Protein AF-A0A7C3SVY2-F1 (afdb_monomer_lite)

Foldseek 3Di:
DDDDDDDDDDDPPDPPPDDDDDDPDQQAQQDFDFDDPVVVVPDDDDGGPGDDLVNLLSLLVNAPLDPDQQLLVLAPQSQPPPVLSVCSVVVNNVVSVVSRCVRDVCCVVCVPPPPSCSGSQVRAPSVVPHGGRD

Structure (mmCIF, N/CA/C/O backbone):
data_AF-A0A7C3SVY2-F1
#
_entry.id   AF-A0A7C3SVY2-F1
#
loop_
_atom_site.group_PDB
_atom_site.id
_atom_site.type_symbol
_atom_site.label_atom_id
_atom_site.label_alt_id
_atom_site.label_comp_id
_atom_site.label_asym_id
_atom_site.label_entity_id
_atom_site.label_seq_id
_atom_site.pdbx_PDB_ins_code
_atom_site.Cartn_x
_atom_site.Cartn_y
_atom_site.Cartn_z
_atom_site.occupancy
_atom_site.B_iso_or_equiv
_atom_site.auth_seq_id
_atom_site.auth_comp_id
_atom_site.auth_asym_id
_atom_site.auth_atom_id
_atom_site.pdbx_PDB_model_num
ATOM 1 N N . MET A 1 1 ? -72.801 -22.345 42.830 1.00 41.78 1 MET A N 1
ATOM 2 C CA . MET A 1 1 ? -72.021 -23.020 41.770 1.00 41.78 1 MET A CA 1
ATOM 3 C C . MET A 1 1 ? -71.976 -22.019 40.626 1.00 41.78 1 MET A C 1
ATOM 5 O O . MET A 1 1 ? -73.045 -21.732 40.123 1.00 41.78 1 MET A O 1
ATOM 9 N N . THR A 1 2 ? -70.924 -21.300 40.256 1.00 40.53 2 THR A N 1
ATOM 10 C CA . THR A 1 2 ? -69.454 -21.335 40.397 1.00 40.53 2 THR A CA 1
ATOM 11 C C . THR A 1 2 ? -69.007 -19.888 40.082 1.00 40.53 2 THR A C 1
ATOM 13 O O . THR A 1 2 ? -69.578 -19.280 39.186 1.00 40.53 2 THR A O 1
ATOM 16 N N . GLN A 1 3 ? -68.292 -19.183 40.963 1.00 39.25 3 GLN A N 1
ATOM 17 C CA . GLN A 1 3 ? -66.840 -18.925 40.888 1.00 39.25 3 GLN A CA 1
ATOM 18 C C . GLN A 1 3 ? -66.274 -18.617 39.487 1.00 39.25 3 GLN A C 1
ATOM 20 O O . GLN A 1 3 ? -66.506 -19.395 38.566 1.00 39.25 3 GLN A O 1
ATOM 25 N N . SER A 1 4 ? -65.423 -17.574 39.449 1.00 40.00 4 SER A N 1
ATOM 26 C CA . SER A 1 4 ? -64.244 -17.444 38.569 1.00 40.00 4 SER A CA 1
ATOM 27 C C . SER A 1 4 ? -64.501 -16.998 37.118 1.00 40.00 4 SER A C 1
ATOM 29 O O . SER A 1 4 ? -65.481 -17.400 36.517 1.00 40.00 4 SER A O 1
ATOM 31 N N . GLU A 1 5 ? -63.699 -16.166 36.449 1.00 41.28 5 GLU A N 1
ATOM 32 C CA . GLU A 1 5 ? -62.351 -15.643 36.692 1.00 41.28 5 GLU A CA 1
ATOM 33 C C . GLU A 1 5 ? -62.078 -14.494 35.696 1.00 41.28 5 GLU A C 1
ATOM 35 O O . GLU A 1 5 ? -62.677 -14.425 34.623 1.00 41.28 5 GLU A O 1
ATOM 40 N N . ASN A 1 6 ? -61.149 -13.608 36.065 1.00 49.53 6 ASN A N 1
ATOM 41 C CA . ASN A 1 6 ? -60.482 -12.658 35.174 1.00 49.53 6 ASN A CA 1
ATOM 42 C C . ASN A 1 6 ? -59.861 -13.363 33.959 1.00 49.53 6 ASN A C 1
ATOM 44 O O . ASN A 1 6 ? -59.249 -14.417 34.114 1.00 49.53 6 ASN A O 1
ATOM 48 N N . SER A 1 7 ? -59.824 -12.688 32.812 1.00 38.31 7 SER A N 1
ATOM 49 C CA . SER A 1 7 ? -58.688 -12.833 31.899 1.00 38.31 7 SER A CA 1
ATOM 50 C C . SER A 1 7 ? -58.510 -11.571 31.059 1.00 38.31 7 SER A C 1
ATOM 52 O O . SER A 1 7 ? -59.111 -11.400 29.998 1.00 38.31 7 SER A O 1
ATOM 54 N N . GLU A 1 8 ? -57.636 -10.694 31.551 1.00 45.47 8 GLU A N 1
ATOM 55 C CA . GLU A 1 8 ? -56.690 -9.986 30.692 1.00 45.47 8 GLU A CA 1
ATOM 56 C C . GLU A 1 8 ? -56.060 -10.982 29.698 1.00 45.47 8 GLU A C 1
ATOM 58 O O . GLU A 1 8 ? -55.968 -12.170 30.013 1.00 45.47 8 GLU A O 1
ATOM 63 N N . ILE A 1 9 ? -55.561 -10.482 28.558 1.00 41.28 9 ILE A N 1
ATOM 64 C CA . ILE A 1 9 ? -54.245 -10.818 27.974 1.00 41.28 9 ILE A CA 1
ATOM 65 C C . ILE A 1 9 ? -54.252 -10.808 26.425 1.00 41.28 9 ILE A C 1
ATOM 67 O O . ILE A 1 9 ? -54.899 -11.606 25.753 1.00 41.28 9 ILE A O 1
ATOM 71 N N . ASN A 1 10 ? -53.386 -9.921 25.923 1.00 43.94 10 ASN A N 1
ATOM 72 C CA . ASN A 1 10 ? -52.546 -9.967 24.721 1.00 43.94 10 ASN A CA 1
ATOM 73 C C . ASN A 1 10 ? -53.130 -9.782 23.313 1.00 43.94 10 ASN A C 1
ATOM 75 O O . ASN A 1 10 ? -53.550 -10.708 22.623 1.00 43.94 10 ASN A O 1
ATOM 79 N N . THR A 1 11 ? -52.869 -8.574 22.811 1.00 45.84 11 THR A N 1
ATOM 80 C CA . THR A 1 11 ? -52.365 -8.323 21.456 1.00 45.84 11 THR A CA 1
ATOM 81 C C . THR A 1 11 ? -51.321 -9.372 21.030 1.00 45.84 11 THR A C 1
ATOM 83 O O . THR A 1 11 ? -50.381 -9.640 21.785 1.00 45.84 11 THR A O 1
ATOM 86 N N . PRO A 1 12 ? -51.410 -9.937 19.811 1.00 42.81 12 PRO A N 1
ATOM 87 C CA . PRO A 1 12 ? -50.380 -10.821 19.285 1.00 42.81 12 PRO A CA 1
ATOM 88 C C . PRO A 1 12 ? -49.120 -10.006 18.979 1.00 42.81 12 PRO A C 1
ATOM 90 O O . PRO A 1 12 ? -48.978 -9.386 17.924 1.00 42.81 12 PRO A O 1
ATOM 93 N N . ASN A 1 13 ? -48.198 -9.998 19.938 1.00 48.91 13 ASN A N 1
ATOM 94 C CA . ASN A 1 13 ? -46.855 -9.477 19.766 1.00 48.91 13 ASN A CA 1
ATOM 95 C C . ASN A 1 13 ? -46.121 -10.432 18.816 1.00 48.91 13 ASN A C 1
ATOM 97 O O . ASN A 1 13 ? -45.686 -11.512 19.213 1.00 48.91 13 ASN A O 1
ATOM 101 N N . THR A 1 14 ? -46.071 -10.071 17.535 1.00 40.12 14 THR A N 1
ATOM 102 C CA . THR A 1 14 ? -45.315 -10.817 16.528 1.00 40.12 14 THR A CA 1
ATOM 103 C C . THR A 1 14 ? -43.835 -10.567 16.799 1.00 40.12 14 THR A C 1
ATOM 105 O O . THR A 1 14 ? -43.400 -9.423 16.660 1.00 40.12 14 THR A O 1
ATOM 108 N N . PRO A 1 15 ? -43.036 -11.576 17.191 1.00 39.91 15 PRO A N 1
ATOM 109 C CA . PRO A 1 15 ? -41.610 -11.378 17.354 1.00 39.91 15 PRO A CA 1
ATOM 110 C C . PRO A 1 15 ? -41.022 -11.167 15.961 1.00 39.91 15 PRO A C 1
ATOM 112 O O . PRO A 1 15 ? -40.966 -12.090 15.146 1.00 39.91 15 PRO A O 1
ATOM 115 N N . SER A 1 16 ? -40.612 -9.932 15.683 1.00 45.16 16 SER A N 1
ATOM 116 C CA . SER A 1 16 ? -39.755 -9.580 14.560 1.00 45.16 16 SER A CA 1
ATOM 117 C C . SER A 1 16 ? -38.491 -10.430 14.648 1.00 45.16 16 SER A C 1
ATOM 119 O O . SER A 1 16 ? -37.619 -10.194 15.482 1.00 45.16 16 SER A O 1
ATOM 121 N N . GLN A 1 17 ? -38.434 -11.475 13.826 1.00 46.62 17 GLN A N 1
ATOM 122 C CA . GLN A 1 17 ? -37.284 -12.356 13.725 1.00 46.62 17 GLN A CA 1
ATOM 123 C C . GLN A 1 17 ? -36.131 -11.560 13.111 1.00 46.62 17 GLN A C 1
ATOM 125 O O . GLN A 1 17 ? -36.074 -11.350 11.900 1.00 46.62 17 GLN A O 1
ATOM 130 N N . GLU A 1 18 ? -35.222 -11.087 13.960 1.00 44.69 18 GLU A N 1
ATOM 131 C CA . GLU A 1 18 ? -33.953 -10.512 13.535 1.00 44.69 18 GLU A CA 1
ATOM 132 C C . GLU A 1 18 ? -33.176 -11.570 12.740 1.00 44.69 18 GLU A C 1
ATOM 134 O O . GLU A 1 18 ? -32.753 -12.610 13.257 1.00 44.69 18 GLU A O 1
ATOM 139 N N . ALA A 1 19 ? -33.029 -11.321 11.439 1.00 46.22 19 ALA A N 1
ATOM 140 C CA . ALA A 1 19 ? -32.271 -12.173 10.544 1.00 46.22 19 ALA A CA 1
ATOM 141 C C . ALA A 1 19 ? -30.806 -12.207 10.999 1.00 46.22 19 ALA A C 1
ATOM 143 O O . ALA A 1 19 ? -30.081 -11.215 10.909 1.00 46.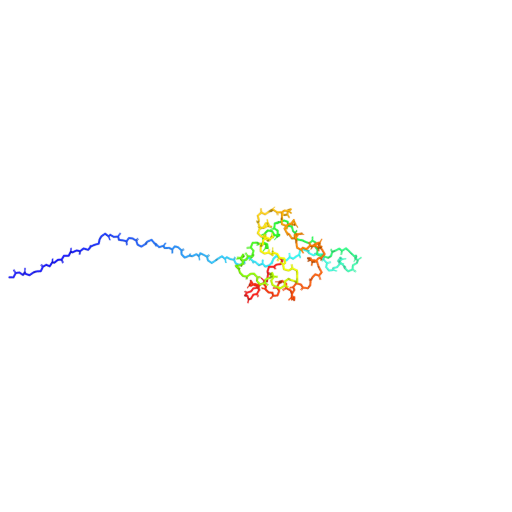22 19 ALA A O 1
ATOM 144 N N . LYS A 1 20 ? -30.363 -13.373 11.484 1.00 39.75 20 LYS A N 1
ATOM 145 C CA . LYS A 1 20 ? -28.965 -13.617 11.853 1.00 39.75 20 LYS A CA 1
ATOM 146 C C . LYS A 1 20 ? -28.052 -13.242 10.674 1.00 39.75 20 LYS A C 1
ATOM 148 O O . LYS A 1 20 ? -28.310 -13.691 9.552 1.00 39.75 20 LYS A O 1
ATOM 153 N N . PRO A 1 21 ? -26.983 -12.456 10.894 1.00 45.53 21 PRO A N 1
ATOM 154 C CA . PRO A 1 21 ? -26.119 -12.005 9.814 1.00 45.53 21 PRO A CA 1
ATOM 155 C C . PRO A 1 21 ? -25.461 -13.213 9.144 1.00 45.53 21 PRO A C 1
ATOM 157 O O . PRO A 1 21 ? -24.779 -14.012 9.790 1.00 45.53 21 PRO A O 1
ATOM 160 N N . LYS A 1 22 ? -25.691 -13.357 7.833 1.00 48.53 22 LYS A N 1
ATOM 161 C CA . LYS A 1 22 ? -25.057 -14.389 7.007 1.00 48.53 22 LYS A CA 1
ATOM 162 C C . LYS A 1 22 ? -23.538 -14.260 7.143 1.00 48.53 22 LYS A C 1
ATOM 164 O O . LYS A 1 22 ? -22.986 -13.167 7.014 1.00 48.53 22 LYS A O 1
ATOM 169 N N . LYS A 1 23 ? -22.870 -15.378 7.435 1.00 52.41 23 LYS A N 1
ATOM 170 C CA . LYS A 1 23 ? -21.415 -15.460 7.604 1.00 52.41 23 LYS A CA 1
ATOM 171 C C . LYS A 1 23 ? -20.771 -15.015 6.284 1.00 52.41 23 LYS A C 1
ATOM 173 O O . LYS A 1 23 ? -20.884 -15.733 5.298 1.00 52.41 23 LYS A O 1
ATOM 178 N N . LYS A 1 24 ? -20.179 -13.814 6.246 1.00 61.03 24 LYS A N 1
ATOM 179 C CA . LYS A 1 24 ? -19.480 -13.314 5.052 1.00 61.03 24 LYS A CA 1
ATOM 180 C C . LYS A 1 24 ? -18.398 -14.324 4.670 1.00 61.03 24 LYS A C 1
ATOM 182 O O . LYS A 1 24 ? -17.595 -14.715 5.519 1.00 61.03 24 LYS A O 1
ATOM 187 N N . GLU A 1 25 ? -18.434 -14.770 3.424 1.00 71.38 25 GLU A N 1
ATOM 188 C CA . GLU A 1 25 ? -17.416 -15.639 2.849 1.00 71.38 25 GLU A CA 1
ATOM 189 C C . GLU A 1 25 ? -16.056 -14.934 2.929 1.00 71.38 25 GLU A C 1
ATOM 191 O O . GLU A 1 25 ? -15.957 -13.722 2.719 1.00 71.38 25 GLU A O 1
ATOM 196 N N . LYS A 1 26 ? -15.022 -15.662 3.359 1.00 82.00 26 LYS A N 1
ATOM 197 C CA . LYS A 1 26 ? -13.700 -15.078 3.594 1.00 82.00 26 LYS A CA 1
ATOM 198 C C . LYS A 1 26 ? -13.015 -14.864 2.248 1.00 82.00 26 LYS A C 1
ATOM 200 O O . LYS A 1 26 ? -12.647 -15.836 1.601 1.00 82.00 26 LYS A O 1
ATOM 205 N N . VAL A 1 27 ? -12.808 -13.607 1.868 1.00 90.06 27 VAL A N 1
ATOM 206 C CA . VAL A 1 27 ? -11.982 -13.259 0.707 1.00 90.06 27 VAL A CA 1
ATOM 207 C C . VAL A 1 27 ? -10.518 -13.630 1.018 1.00 90.06 27 VAL A C 1
ATOM 209 O O . VAL A 1 27 ? -9.990 -13.161 2.039 1.00 90.06 27 VAL A O 1
ATOM 212 N N . PRO A 1 28 ? -9.870 -14.492 0.208 1.00 93.94 28 PRO A N 1
ATOM 213 C CA . PRO A 1 28 ? -8.467 -14.866 0.404 1.00 93.94 28 PRO A CA 1
ATOM 214 C C . PRO A 1 28 ? -7.529 -13.685 0.114 1.00 93.94 28 PRO A C 1
ATOM 216 O O . PRO A 1 28 ? -7.948 -12.719 -0.530 1.00 93.94 28 PRO A O 1
ATOM 219 N N . ARG A 1 29 ? -6.273 -13.751 0.583 1.00 95.75 29 ARG A N 1
ATOM 220 C CA . ARG A 1 29 ? -5.247 -12.771 0.194 1.00 95.75 29 ARG A CA 1
ATOM 221 C C . ARG A 1 29 ? -5.072 -12.820 -1.317 1.00 95.75 29 ARG A C 1
ATOM 223 O O . ARG A 1 29 ? -4.989 -13.905 -1.895 1.00 95.75 29 ARG A O 1
ATOM 230 N N . GLN A 1 30 ? -5.076 -11.659 -1.961 1.00 96.56 30 GLN A N 1
ATOM 231 C CA . GLN A 1 30 ? -4.854 -11.598 -3.400 1.00 96.56 30 GLN A CA 1
ATOM 232 C C . GLN A 1 30 ? -3.381 -11.913 -3.691 1.00 96.56 30 GLN A C 1
ATOM 234 O O . GLN A 1 30 ? -2.506 -11.289 -3.094 1.00 96.56 30 GLN A O 1
ATOM 239 N N . PRO A 1 31 ? -3.071 -12.894 -4.557 1.00 95.00 31 PRO A N 1
ATOM 240 C CA . PRO A 1 31 ? -1.690 -13.162 -4.926 1.00 95.00 31 PRO A CA 1
ATOM 241 C C . PRO A 1 31 ? -1.145 -11.995 -5.754 1.00 95.00 31 PRO A C 1
ATOM 243 O O . PRO A 1 31 ? -1.837 -11.467 -6.628 1.00 95.00 31 PRO A O 1
ATOM 246 N N . MET A 1 32 ? 0.099 -11.602 -5.486 1.00 95.25 32 MET A N 1
ATOM 247 C CA . MET A 1 32 ? 0.797 -10.608 -6.294 1.00 95.25 32 MET A CA 1
ATOM 248 C C . MET A 1 32 ? 1.092 -11.208 -7.677 1.00 95.25 32 MET A C 1
ATOM 250 O O . MET A 1 32 ? 1.676 -12.291 -7.746 1.00 95.25 32 MET A O 1
ATOM 254 N N . PRO A 1 33 ? 0.706 -10.554 -8.783 1.00 96.38 33 PRO A N 1
ATOM 255 C CA . PRO A 1 33 ? 1.162 -10.963 -10.104 1.00 96.38 33 PRO A CA 1
ATOM 256 C C . PRO A 1 33 ? 2.689 -10.845 -10.191 1.00 96.38 33 PRO A C 1
ATOM 258 O O . PRO A 1 33 ? 3.250 -9.788 -9.902 1.00 96.38 33 PRO A O 1
ATOM 261 N N . GLU A 1 34 ? 3.358 -11.921 -10.599 1.00 97.31 34 GLU A N 1
ATOM 262 C CA . GLU A 1 34 ? 4.819 -11.998 -10.688 1.00 97.31 34 GLU A CA 1
ATOM 263 C C . GLU A 1 34 ? 5.274 -12.511 -12.058 1.00 97.31 34 GLU A C 1
ATOM 265 O O . GLU A 1 34 ? 4.558 -13.262 -12.728 1.00 97.31 34 GLU A O 1
ATOM 270 N N . GLN A 1 35 ? 6.498 -12.154 -12.452 1.00 97.56 35 GLN A N 1
ATOM 271 C CA . GLN A 1 35 ? 7.180 -12.778 -13.585 1.00 97.56 35 GLN A CA 1
ATOM 272 C C . GLN A 1 35 ? 7.334 -14.293 -13.390 1.00 97.56 35 GLN A C 1
ATOM 274 O O . GLN A 1 35 ? 7.644 -14.770 -12.290 1.00 97.56 35 GLN A O 1
ATOM 279 N N . ALA A 1 36 ? 7.213 -15.047 -14.486 1.00 97.44 36 ALA A N 1
ATOM 280 C CA . ALA A 1 36 ? 7.460 -16.480 -14.469 1.00 97.44 36 ALA A CA 1
ATOM 281 C C . ALA A 1 36 ? 8.929 -16.779 -14.090 1.00 97.44 36 ALA A C 1
ATOM 283 O O . ALA A 1 36 ? 9.837 -16.062 -14.523 1.00 97.44 36 ALA A O 1
ATOM 284 N N . PRO A 1 37 ? 9.197 -17.848 -13.312 1.00 97.50 37 PRO A N 1
ATOM 285 C CA . PRO A 1 37 ? 10.553 -18.209 -12.894 1.00 97.50 37 PRO A CA 1
ATOM 286 C C . PRO A 1 37 ? 11.549 -18.381 -14.048 1.00 97.50 37 PRO A C 1
ATOM 288 O O . PRO A 1 37 ? 12.706 -17.982 -13.920 1.00 97.50 37 PRO A O 1
ATOM 291 N N . GLU A 1 38 ? 11.092 -18.948 -15.168 1.00 97.50 38 GLU A N 1
ATOM 292 C CA . GLU A 1 38 ? 11.932 -19.189 -16.346 1.00 97.50 38 GLU A CA 1
ATOM 293 C C . GLU A 1 38 ? 12.308 -17.903 -17.082 1.00 97.50 38 GLU A C 1
ATOM 295 O O . GLU A 1 38 ? 13.378 -17.840 -17.678 1.00 97.50 38 GLU A O 1
ATOM 300 N N . ASP A 1 39 ? 11.492 -16.854 -16.971 1.00 96.44 39 ASP A N 1
ATOM 301 C CA . ASP A 1 39 ? 11.780 -15.559 -17.583 1.00 96.44 39 ASP A CA 1
ATOM 302 C C . ASP A 1 39 ? 12.664 -14.708 -16.656 1.00 96.44 39 ASP A C 1
ATOM 304 O O . ASP A 1 39 ? 13.711 -14.201 -17.070 1.00 96.44 39 ASP A O 1
ATOM 308 N N . ARG A 1 40 ? 12.310 -14.620 -15.362 1.00 97.38 40 ARG A N 1
ATOM 309 C CA . ARG A 1 40 ? 12.980 -13.730 -14.387 1.00 97.38 40 ARG A CA 1
ATOM 310 C C . ARG A 1 40 ? 14.418 -14.118 -14.048 1.00 97.38 40 ARG A C 1
ATOM 312 O O . ARG A 1 40 ? 15.156 -13.326 -13.475 1.00 97.38 40 ARG A O 1
ATOM 319 N N . ARG A 1 41 ? 14.841 -15.339 -14.386 1.00 97.25 41 ARG A N 1
ATOM 320 C CA . ARG A 1 41 ? 16.235 -15.789 -14.218 1.00 97.25 41 ARG A CA 1
ATOM 321 C C . ARG A 1 41 ? 17.188 -15.247 -15.292 1.00 97.25 41 ARG A C 1
ATOM 323 O O . ARG A 1 41 ? 18.393 -15.477 -15.192 1.00 97.25 41 ARG A O 1
ATOM 330 N N . HIS A 1 42 ? 16.660 -14.594 -16.329 1.00 97.69 42 HIS A N 1
ATOM 331 C CA . HIS A 1 42 ? 17.417 -14.128 -17.495 1.00 97.69 42 HIS A CA 1
ATOM 332 C C . HIS A 1 42 ? 17.401 -12.601 -17.675 1.00 97.69 42 HIS A C 1
ATOM 334 O O . HIS A 1 42 ? 17.962 -12.107 -18.651 1.00 97.69 42 HIS A O 1
ATOM 340 N N . ASN A 1 43 ? 16.793 -11.847 -16.754 1.00 97.88 43 ASN A N 1
ATOM 341 C CA . ASN A 1 43 ? 16.696 -10.388 -16.820 1.00 97.88 43 ASN A CA 1
ATOM 342 C C . ASN A 1 43 ? 16.856 -9.741 -15.427 1.00 97.88 43 ASN A C 1
ATOM 344 O O . ASN A 1 43 ? 17.025 -10.435 -14.426 1.00 97.88 43 ASN A O 1
ATOM 348 N N . PHE A 1 44 ? 16.848 -8.406 -15.387 1.00 97.38 44 PHE A N 1
ATOM 349 C CA . PHE A 1 44 ? 16.899 -7.597 -14.159 1.00 97.38 44 PHE A CA 1
ATOM 350 C C . PHE A 1 44 ? 15.622 -6.761 -13.967 1.00 97.38 44 PHE A C 1
ATOM 352 O O . PHE A 1 44 ? 15.623 -5.789 -13.210 1.00 97.38 44 PHE A O 1
ATOM 359 N N . ASP A 1 45 ? 14.549 -7.107 -14.676 1.00 97.56 45 ASP A N 1
ATOM 360 C CA . ASP A 1 45 ? 13.274 -6.409 -14.589 1.00 97.56 45 ASP A CA 1
ATOM 361 C C . ASP A 1 45 ? 12.566 -6.747 -13.267 1.00 97.56 45 ASP A C 1
ATOM 363 O O . ASP A 1 45 ? 12.845 -7.756 -12.613 1.00 97.56 45 ASP A O 1
ATOM 367 N N . GLU A 1 46 ? 11.635 -5.890 -12.848 1.00 96.62 46 GLU A N 1
ATOM 368 C CA . GLU A 1 46 ? 10.919 -6.055 -11.582 1.00 96.62 46 GLU A CA 1
ATOM 369 C C . GLU A 1 46 ? 10.090 -7.349 -11.572 1.00 96.62 46 GLU A C 1
ATOM 371 O O . GLU A 1 46 ? 9.247 -7.568 -12.442 1.00 96.62 46 GLU A O 1
ATOM 376 N N . VAL A 1 47 ? 10.322 -8.216 -10.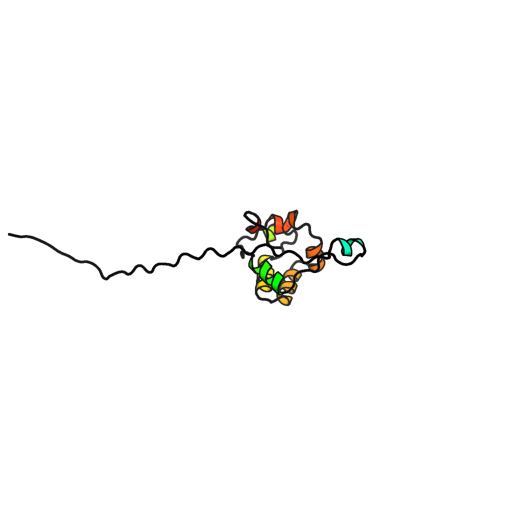581 1.00 97.62 47 VAL A N 1
ATOM 377 C CA . VAL A 1 47 ? 9.620 -9.502 -10.458 1.00 97.62 47 VAL A CA 1
ATOM 378 C C . VAL A 1 47 ? 8.135 -9.325 -10.110 1.00 97.62 47 VAL A C 1
ATOM 380 O O . VAL A 1 47 ? 7.316 -9.889 -10.836 1.00 97.62 47 VAL A O 1
ATOM 383 N N . PRO A 1 48 ? 7.752 -8.589 -9.046 1.00 96.62 48 PRO A N 1
ATOM 384 C CA . PRO A 1 48 ? 6.347 -8.314 -8.759 1.00 96.62 48 PRO A CA 1
ATOM 385 C C . PRO A 1 48 ? 5.816 -7.172 -9.634 1.00 96.62 48 PRO A C 1
ATOM 387 O O . PRO A 1 48 ? 6.326 -6.058 -9.599 1.00 96.62 48 PRO A O 1
ATOM 390 N N . PHE A 1 49 ? 4.729 -7.406 -10.365 1.00 95.62 49 PHE A N 1
ATOM 391 C CA . PHE A 1 49 ? 4.119 -6.379 -11.220 1.00 95.62 49 PHE A CA 1
ATOM 392 C C . PHE A 1 49 ? 3.228 -5.387 -10.461 1.00 95.62 49 PHE A C 1
ATOM 394 O O . PHE A 1 49 ? 2.807 -4.375 -11.022 1.00 95.62 49 PHE A O 1
ATOM 401 N N . GLY A 1 50 ? 2.928 -5.661 -9.191 1.00 95.50 50 GLY A N 1
ATOM 402 C CA . GLY A 1 50 ? 1.929 -4.910 -8.438 1.00 95.50 50 GLY A CA 1
ATOM 403 C C . GLY A 1 50 ? 0.500 -5.377 -8.730 1.00 95.50 50 GLY A C 1
ATOM 404 O O . GLY A 1 50 ? 0.234 -6.159 -9.644 1.00 95.50 50 GLY A O 1
ATOM 405 N N . TYR A 1 51 ? -0.446 -4.887 -7.931 1.00 97.25 51 TYR A N 1
ATOM 406 C CA . TYR A 1 51 ? -1.863 -5.168 -8.140 1.00 97.25 51 TYR A CA 1
ATOM 407 C C . TYR A 1 51 ? -2.461 -4.316 -9.258 1.00 97.25 51 TYR A C 1
ATOM 409 O O . TYR A 1 51 ? -2.139 -3.136 -9.410 1.00 97.25 51 TYR A O 1
ATOM 417 N N . THR A 1 52 ? -3.430 -4.893 -9.971 1.00 97.81 52 THR A N 1
ATOM 418 C CA . THR A 1 52 ? -4.384 -4.096 -10.748 1.00 97.81 52 THR A CA 1
ATOM 419 C C . THR A 1 52 ? -5.311 -3.325 -9.797 1.00 97.81 52 THR A C 1
ATOM 421 O O . THR A 1 52 ? -5.444 -3.709 -8.627 1.00 97.81 52 THR A O 1
ATOM 424 N N . PRO A 1 53 ? -5.992 -2.260 -10.259 1.00 97.62 53 PRO A N 1
ATOM 425 C CA . PRO A 1 53 ? -6.964 -1.534 -9.441 1.00 97.62 53 PRO A CA 1
ATOM 426 C C . PRO A 1 53 ? -8.008 -2.448 -8.785 1.00 97.62 53 PRO A C 1
ATOM 428 O O . PRO A 1 53 ? -8.314 -2.295 -7.604 1.00 97.62 53 PRO A O 1
ATOM 431 N N . GLU A 1 54 ? -8.506 -3.445 -9.513 1.00 97.12 54 GLU A N 1
ATOM 432 C CA . GLU A 1 54 ? -9.530 -4.378 -9.042 1.00 97.12 54 GLU A CA 1
ATOM 433 C C . GLU A 1 54 ? -8.992 -5.293 -7.939 1.00 97.12 54 GLU A C 1
ATOM 435 O O . GLU A 1 54 ? -9.645 -5.466 -6.908 1.00 97.12 54 GLU A O 1
ATOM 440 N N . LEU A 1 55 ? -7.785 -5.842 -8.124 1.00 97.31 55 LEU A N 1
ATOM 441 C CA . LEU A 1 55 ? -7.122 -6.668 -7.113 1.00 97.31 55 LEU A CA 1
ATOM 442 C C . LEU A 1 55 ? -6.792 -5.854 -5.860 1.00 97.31 55 LEU A C 1
ATOM 444 O O . LEU A 1 55 ? -7.039 -6.324 -4.751 1.00 97.31 55 LEU A O 1
ATOM 448 N N . ALA A 1 56 ? -6.313 -4.618 -6.020 1.00 97.81 56 ALA A N 1
ATOM 449 C CA . ALA A 1 56 ? -6.014 -3.725 -4.903 1.00 97.81 56 ALA A CA 1
ATOM 450 C C . ALA A 1 56 ? -7.275 -3.396 -4.091 1.00 97.81 56 ALA A C 1
ATOM 452 O O . ALA A 1 56 ? -7.256 -3.443 -2.862 1.00 97.81 56 ALA A O 1
ATOM 453 N N . MET A 1 57 ? -8.392 -3.108 -4.763 1.00 98.12 57 MET A N 1
ATOM 454 C CA . MET A 1 57 ? -9.684 -2.874 -4.111 1.00 98.12 57 MET A CA 1
ATOM 455 C C . MET A 1 57 ? -10.208 -4.130 -3.405 1.00 98.12 57 MET A C 1
ATOM 457 O O . MET A 1 57 ? -10.750 -4.039 -2.298 1.00 98.12 57 MET A O 1
ATOM 461 N N . LEU A 1 58 ? -10.039 -5.304 -4.020 1.00 97.31 58 LEU A 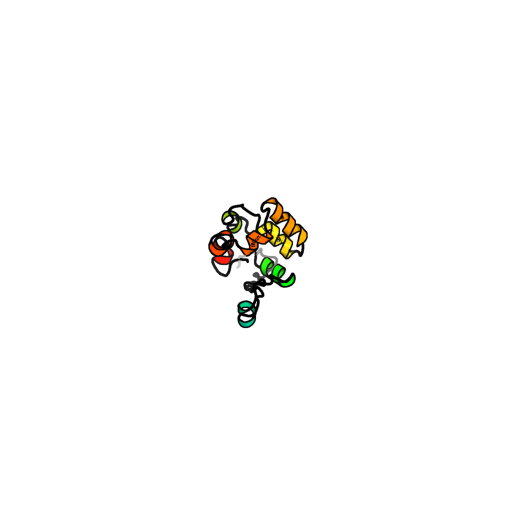N 1
ATOM 462 C CA . LEU A 1 58 ? -10.441 -6.582 -3.439 1.00 97.31 58 LEU A CA 1
ATOM 463 C C . LEU A 1 58 ? -9.611 -6.919 -2.194 1.00 97.31 58 LEU A C 1
ATOM 465 O O . LEU A 1 58 ? -10.185 -7.285 -1.168 1.00 97.31 58 LEU A O 1
ATOM 469 N N . GLU A 1 59 ? -8.296 -6.720 -2.237 1.00 97.94 59 GLU A N 1
ATOM 470 C CA . GLU A 1 59 ? -7.410 -6.898 -1.083 1.00 97.94 59 GLU A CA 1
ATOM 471 C C . GLU A 1 59 ? -7.737 -5.889 0.029 1.00 97.94 59 GLU A C 1
ATOM 473 O O . GLU A 1 59 ? -7.961 -6.276 1.179 1.00 97.94 59 GLU A O 1
ATOM 478 N N . ALA A 1 60 ? -7.923 -4.611 -0.316 1.00 97.88 60 ALA A N 1
ATOM 479 C CA . ALA A 1 60 ? -8.340 -3.565 0.620 1.00 97.88 60 ALA A CA 1
ATOM 480 C C . ALA A 1 60 ? -9.680 -3.881 1.310 1.00 97.88 60 ALA A C 1
ATOM 482 O O . ALA A 1 60 ? -9.905 -3.504 2.465 1.00 97.88 60 ALA A O 1
ATOM 483 N N . SER A 1 61 ? -10.576 -4.616 0.641 1.00 96.81 61 SER A N 1
ATOM 484 C CA . SER A 1 61 ? -11.865 -5.029 1.207 1.00 96.81 61 SER A CA 1
ATOM 485 C C . SER A 1 61 ? -11.738 -5.984 2.403 1.00 96.81 61 SER A C 1
ATOM 487 O O . SER A 1 61 ? -12.678 -6.071 3.202 1.00 96.81 61 SER A O 1
ATOM 489 N N . ARG A 1 62 ? -10.583 -6.650 2.561 1.00 97.12 62 ARG A N 1
ATOM 490 C CA . ARG A 1 62 ? -10.273 -7.567 3.671 1.00 97.12 62 ARG A CA 1
ATOM 491 C C . ARG A 1 62 ? -9.955 -6.830 4.973 1.00 97.12 62 ARG A C 1
ATOM 493 O O . ARG A 1 62 ? -10.071 -7.420 6.048 1.00 97.12 62 ARG A O 1
ATOM 500 N N . CYS A 1 63 ? -9.578 -5.552 4.900 1.00 97.38 63 CYS A N 1
ATOM 501 C CA . CYS A 1 63 ? -9.299 -4.742 6.080 1.00 97.38 63 CYS A CA 1
ATOM 502 C C . CYS A 1 63 ? -10.538 -4.603 6.975 1.00 97.38 63 CYS A C 1
ATOM 504 O O . CYS A 1 63 ? -11.643 -4.303 6.519 1.00 97.38 63 CYS A O 1
ATOM 506 N N . LEU A 1 64 ? -10.332 -4.818 8.277 1.00 96.19 64 LEU A N 1
ATOM 507 C CA . LEU A 1 64 ? -11.393 -4.832 9.287 1.00 96.19 64 LEU A CA 1
ATOM 508 C C . LEU A 1 64 ? -11.731 -3.441 9.849 1.00 96.19 64 LEU A C 1
ATOM 510 O O . LEU A 1 64 ? -12.599 -3.357 10.712 1.00 96.19 64 LEU A O 1
ATOM 514 N N . ASP A 1 65 ? -11.037 -2.388 9.402 1.00 96.06 65 ASP A N 1
ATOM 515 C CA . ASP A 1 65 ? -11.153 -1.016 9.927 1.00 96.06 65 ASP A CA 1
ATOM 516 C C . ASP A 1 65 ? -11.073 -0.984 11.469 1.00 96.06 65 ASP A C 1
ATOM 518 O O . ASP A 1 65 ? -12.006 -0.639 12.199 1.00 96.06 65 ASP A O 1
ATOM 522 N N . CYS A 1 66 ? -9.953 -1.499 11.987 1.00 97.25 66 CYS A N 1
ATOM 523 C CA . CYS A 1 66 ? -9.788 -1.776 13.411 1.00 97.25 66 CYS A CA 1
ATOM 524 C C . CYS A 1 66 ? -9.752 -0.480 14.232 1.00 97.25 66 CYS A C 1
ATOM 526 O O . CYS A 1 66 ? -8.903 0.374 14.002 1.00 97.25 66 CYS A O 1
ATOM 528 N N . LYS A 1 67 ? -10.566 -0.395 15.296 1.00 94.94 67 LYS A N 1
ATOM 529 C CA . LYS A 1 67 ? -10.547 0.743 16.242 1.00 94.94 67 LYS A CA 1
ATOM 530 C C . LYS A 1 67 ? -9.186 0.966 16.915 1.00 94.94 67 LYS A C 1
ATOM 532 O O . LYS A 1 67 ? -8.849 2.091 17.259 1.00 94.94 67 LYS A O 1
ATOM 537 N N . LYS A 1 68 ? -8.446 -0.118 17.162 1.00 96.75 68 LYS A N 1
ATOM 538 C CA . LYS A 1 68 ? -7.073 -0.114 17.686 1.00 96.75 68 LYS A CA 1
ATOM 539 C C . LYS A 1 68 ? -6.192 -0.858 16.681 1.00 96.75 68 LYS A C 1
ATOM 541 O O . LYS A 1 68 ? -6.127 -2.087 16.745 1.00 96.75 68 LYS A O 1
ATOM 546 N N . PRO A 1 69 ? -5.628 -0.161 15.686 1.00 97.00 69 PRO A N 1
ATOM 547 C CA . PRO A 1 69 ? -4.978 -0.819 14.565 1.00 97.00 69 PRO A CA 1
ATOM 548 C C . PRO A 1 69 ? -3.543 -1.227 14.918 1.00 97.00 69 PRO A C 1
ATOM 550 O O . PRO A 1 69 ? -2.631 -0.408 14.892 1.00 97.00 69 PRO A O 1
ATOM 553 N N . GLY A 1 70 ? -3.333 -2.517 15.203 1.00 97.62 70 GLY A N 1
ATOM 554 C CA . GLY A 1 70 ? -1.996 -3.056 15.492 1.00 97.62 70 GLY A CA 1
ATOM 555 C C . GLY A 1 70 ? -0.995 -2.848 14.349 1.00 97.62 70 GLY A C 1
ATOM 556 O O . GLY A 1 70 ? 0.186 -2.638 14.597 1.00 97.62 70 GLY A O 1
ATOM 557 N N . CYS A 1 71 ? -1.461 -2.813 13.096 1.00 98.19 71 CYS A N 1
ATOM 558 C CA . CYS A 1 71 ? -0.612 -2.531 11.936 1.00 98.19 71 CYS A CA 1
ATOM 559 C C . CYS A 1 71 ? 0.052 -1.142 11.988 1.00 98.19 71 CYS A C 1
ATOM 561 O O . CYS A 1 71 ? 1.179 -1.005 11.519 1.00 98.19 71 CYS A O 1
ATOM 563 N N . VAL A 1 72 ? -0.609 -0.139 12.581 1.00 98.25 72 VAL A N 1
ATOM 564 C CA . VAL A 1 72 ? -0.051 1.215 12.754 1.00 98.25 72 VAL A CA 1
ATOM 565 C C . VAL A 1 72 ? 1.071 1.194 13.791 1.00 98.25 72 VAL A C 1
ATOM 567 O O . VAL A 1 72 ? 2.120 1.777 13.554 1.00 98.25 72 VAL A O 1
ATOM 570 N N . GLU A 1 73 ? 0.886 0.469 14.899 1.00 97.38 73 GLU A N 1
ATOM 571 C CA . GLU A 1 73 ? 1.919 0.268 15.930 1.00 97.38 73 GLU A CA 1
ATOM 572 C C . GLU A 1 73 ? 3.117 -0.537 15.397 1.00 97.38 73 GLU A C 1
ATOM 574 O O . GLU A 1 73 ? 4.259 -0.278 15.762 1.00 97.38 73 GLU A O 1
ATOM 579 N N . GLY A 1 74 ? 2.873 -1.496 14.497 1.00 97.25 74 GLY A N 1
ATOM 580 C CA . GLY A 1 74 ? 3.927 -2.276 13.842 1.00 97.25 74 GLY A CA 1
ATOM 581 C C . GLY A 1 74 ? 4.733 -1.503 12.794 1.00 97.25 74 GLY A C 1
ATOM 582 O O . GLY A 1 74 ? 5.785 -1.975 12.372 1.00 97.25 74 GLY A O 1
ATOM 583 N N . CYS A 1 75 ? 4.260 -0.336 12.354 1.00 98.00 75 CYS A N 1
ATOM 584 C CA . CYS A 1 75 ? 4.961 0.501 11.389 1.00 98.00 75 CYS A CA 1
ATOM 585 C C . CYS A 1 75 ? 5.892 1.488 12.122 1.00 98.00 75 CYS A C 1
ATOM 587 O O . CYS A 1 75 ? 5.395 2.317 12.883 1.00 98.00 75 CYS A O 1
ATOM 589 N N . PRO A 1 76 ? 7.213 1.509 11.852 1.00 97.50 76 PRO A N 1
ATOM 590 C CA . PRO A 1 76 ? 8.147 2.403 12.553 1.00 97.50 76 PRO A CA 1
ATOM 591 C C . PRO A 1 76 ? 7.792 3.897 12.461 1.00 97.50 76 PRO A C 1
ATOM 593 O O . PRO A 1 76 ? 8.054 4.670 13.380 1.00 97.50 76 PRO A O 1
ATOM 596 N N . VAL A 1 77 ? 7.163 4.305 11.357 1.00 97.38 77 VAL A N 1
ATOM 597 C CA . VAL A 1 77 ? 6.721 5.688 11.102 1.00 97.38 77 VAL A CA 1
ATOM 598 C C . VAL A 1 77 ? 5.213 5.890 11.319 1.00 97.38 77 VAL A C 1
ATOM 600 O O . VAL A 1 77 ? 4.678 6.942 10.981 1.00 97.38 77 VAL A O 1
ATOM 603 N N . HIS A 1 78 ? 4.531 4.899 11.904 1.00 97.31 78 HIS A N 1
ATOM 604 C CA . HIS A 1 78 ? 3.134 4.968 12.340 1.00 97.31 78 HIS A CA 1
ATOM 605 C C . HIS A 1 78 ? 2.141 5.406 11.250 1.00 97.31 78 HIS A C 1
ATOM 607 O O . HIS A 1 78 ? 1.222 6.177 11.528 1.00 97.31 78 HIS A O 1
ATOM 613 N N . ILE A 1 79 ? 2.314 4.924 10.011 1.00 98.19 79 ILE A N 1
ATOM 614 C CA . ILE A 1 79 ? 1.405 5.242 8.895 1.00 98.19 79 ILE A CA 1
ATOM 615 C C . ILE A 1 79 ? -0.034 4.879 9.271 1.00 98.19 79 ILE A C 1
ATOM 617 O O . ILE A 1 79 ? -0.277 3.776 9.760 1.00 98.19 79 ILE A O 1
ATOM 621 N N . ASP A 1 80 ? -0.991 5.760 8.975 1.00 98.12 80 ASP A N 1
ATOM 622 C CA . ASP A 1 80 ? -2.428 5.487 9.069 1.00 98.12 80 ASP A CA 1
ATOM 623 C C . ASP A 1 80 ? -2.879 4.491 7.983 1.00 98.12 80 ASP A C 1
ATOM 625 O O . ASP A 1 80 ? -3.458 4.845 6.950 1.00 98.12 80 ASP A O 1
ATOM 629 N N . ILE A 1 81 ? -2.564 3.216 8.229 1.00 98.44 81 ILE A N 1
ATOM 630 C CA . ILE A 1 81 ? -2.848 2.095 7.333 1.00 98.44 81 ILE A CA 1
ATOM 631 C C . ILE A 1 81 ? -4.352 1.919 7.077 1.00 98.44 81 ILE A C 1
ATOM 633 O O . ILE A 1 81 ? -4.746 1.861 5.909 1.00 98.44 81 ILE A O 1
ATOM 637 N N . PRO A 1 82 ? -5.232 1.883 8.099 1.00 98.25 82 PRO A N 1
ATOM 638 C CA . PRO A 1 82 ? -6.673 1.805 7.859 1.00 98.25 82 PRO A CA 1
ATOM 639 C C . PRO A 1 82 ? -7.198 2.978 7.020 1.00 98.25 82 PRO A C 1
ATOM 641 O O . PRO A 1 82 ? -8.046 2.772 6.147 1.00 98.25 82 PRO A O 1
ATOM 644 N N . GLY A 1 83 ? -6.673 4.189 7.243 1.00 98.06 83 GLY A N 1
ATOM 645 C CA . GLY A 1 83 ? -7.075 5.394 6.524 1.00 98.06 83 GLY A CA 1
ATOM 646 C C . GLY A 1 83 ? -6.843 5.306 5.020 1.00 98.06 83 GLY A C 1
ATOM 647 O O . GLY A 1 83 ? -7.793 5.482 4.250 1.00 98.06 83 GLY A O 1
ATOM 648 N N . PHE A 1 84 ? -5.621 4.984 4.582 1.00 98.31 84 PHE A N 1
ATOM 649 C CA . PHE A 1 84 ? -5.351 4.885 3.144 1.00 98.31 84 PHE A CA 1
ATOM 650 C C . PHE A 1 84 ? -6.011 3.652 2.511 1.00 98.31 84 PHE A C 1
ATOM 652 O O . PHE A 1 84 ? -6.465 3.730 1.370 1.00 98.31 84 PHE A O 1
ATOM 659 N N . ILE A 1 85 ? -6.136 2.533 3.237 1.00 98.38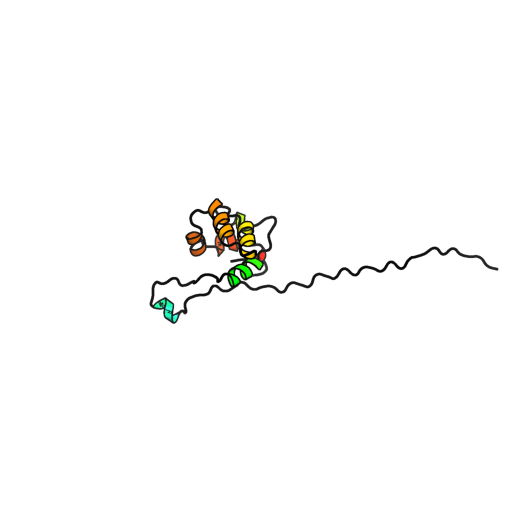 85 ILE A N 1
ATOM 660 C CA . ILE A 1 85 ? -6.816 1.334 2.721 1.00 98.38 85 ILE A CA 1
ATOM 661 C C . ILE A 1 85 ? -8.298 1.617 2.451 1.00 98.38 85 ILE A C 1
ATOM 663 O O . ILE A 1 85 ? -8.842 1.152 1.448 1.00 98.38 85 ILE A O 1
ATOM 667 N N . ARG A 1 86 ? -8.962 2.413 3.298 1.00 98.44 86 ARG A N 1
ATOM 668 C CA . ARG A 1 86 ? -10.347 2.840 3.050 1.00 98.44 86 ARG A CA 1
ATOM 669 C C . ARG A 1 86 ? -10.471 3.621 1.741 1.00 98.44 86 ARG A C 1
ATOM 671 O O . ARG A 1 86 ? -11.393 3.360 0.975 1.00 98.44 86 ARG A O 1
ATOM 678 N N . LEU A 1 87 ? -9.525 4.513 1.455 1.00 98.56 87 LEU A N 1
ATOM 679 C CA . LEU A 1 87 ? -9.492 5.263 0.196 1.00 98.56 87 LEU A CA 1
ATOM 680 C C . LEU A 1 87 ? -9.276 4.335 -1.010 1.00 98.56 87 LEU A C 1
ATOM 682 O O . LEU A 1 87 ? -9.990 4.464 -2.002 1.00 98.56 87 LEU A O 1
ATOM 686 N N . ILE A 1 88 ? -8.384 3.341 -0.902 1.00 98.38 88 ILE A N 1
ATOM 687 C CA . ILE A 1 88 ? -8.197 2.306 -1.937 1.00 98.38 88 ILE A CA 1
ATOM 688 C C . ILE A 1 88 ? -9.502 1.544 -2.175 1.00 98.38 88 ILE A C 1
ATOM 690 O O . ILE A 1 88 ? -9.924 1.401 -3.316 1.00 98.38 88 ILE A O 1
ATOM 694 N N . LYS A 1 89 ? -10.184 1.108 -1.112 1.00 97.56 89 LYS A N 1
ATOM 695 C CA . LYS A 1 89 ? -11.470 0.397 -1.198 1.00 97.56 89 LYS A CA 1
ATOM 696 C C . LYS A 1 89 ? -12.562 1.217 -1.899 1.00 97.56 89 LYS A C 1
ATOM 698 O O . LYS A 1 89 ? -13.448 0.642 -2.523 1.00 97.56 89 LYS A O 1
ATOM 703 N N . GLU A 1 90 ? -12.498 2.542 -1.800 1.00 98.00 90 GLU A N 1
ATOM 704 C CA . GLU A 1 90 ? -13.394 3.486 -2.479 1.00 98.00 90 GLU A CA 1
ATOM 705 C C . GLU A 1 90 ? -12.944 3.842 -3.912 1.00 98.00 90 GLU A C 1
ATOM 707 O O . GLU A 1 90 ? -13.621 4.618 -4.582 1.00 98.00 90 GLU A O 1
ATOM 712 N N . GLY A 1 91 ? -11.815 3.305 -4.391 1.00 97.94 91 GLY A N 1
ATOM 713 C CA . GLY A 1 91 ? -11.234 3.622 -5.703 1.00 97.94 91 GLY A CA 1
ATOM 714 C C . GLY A 1 91 ? -10.520 4.980 -5.767 1.00 97.94 91 GLY A C 1
ATOM 715 O O . GLY A 1 91 ? -10.154 5.445 -6.845 1.00 97.94 91 GLY A O 1
ATOM 716 N N . LYS A 1 92 ? -10.300 5.630 -4.620 1.00 98.50 92 LYS A N 1
ATOM 717 C CA . LYS A 1 92 ? -9.667 6.952 -4.485 1.00 98.50 92 LYS A CA 1
ATOM 718 C C . LYS A 1 92 ? -8.149 6.823 -4.358 1.00 98.50 92 LYS A C 1
ATOM 720 O O . LYS A 1 92 ? -7.561 7.079 -3.306 1.00 98.50 92 LYS A O 1
ATOM 725 N N . PHE A 1 93 ? -7.504 6.326 -5.412 1.00 98.19 93 PHE A N 1
ATOM 726 C CA . PHE A 1 93 ? -6.086 5.945 -5.371 1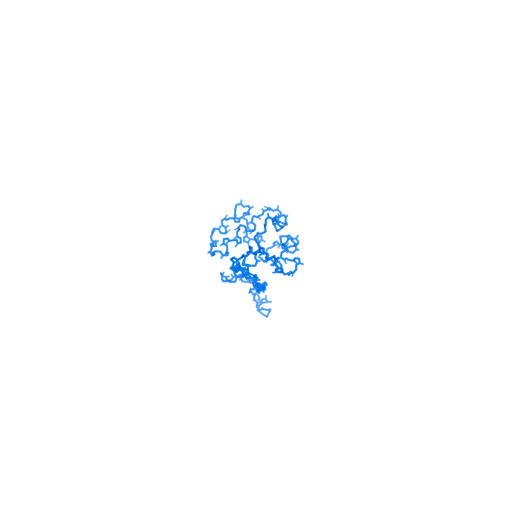.00 98.19 93 PHE A CA 1
ATOM 727 C C . PHE A 1 93 ? -5.134 7.134 -5.188 1.00 98.19 93 PHE A C 1
ATOM 729 O O . PHE A 1 93 ? -4.109 7.007 -4.518 1.00 98.19 93 PHE A O 1
ATOM 736 N N . ILE A 1 94 ? -5.462 8.293 -5.762 1.00 98.25 94 ILE A N 1
ATOM 737 C CA . ILE A 1 94 ? -4.623 9.493 -5.653 1.00 98.25 94 ILE A CA 1
ATOM 738 C C . ILE A 1 94 ? -4.672 10.036 -4.227 1.00 98.25 94 ILE A C 1
ATOM 740 O O . ILE A 1 94 ? -3.631 10.342 -3.646 1.00 98.25 94 ILE A O 1
ATOM 744 N N . GLU A 1 95 ? -5.861 10.083 -3.639 1.00 98.56 95 GLU A N 1
ATOM 745 C CA . GLU A 1 95 ? -6.081 10.473 -2.254 1.00 98.56 95 GLU A CA 1
ATOM 746 C C . GLU A 1 95 ? -5.403 9.486 -1.303 1.00 98.56 95 GLU A C 1
ATOM 748 O O . GLU A 1 95 ? -4.748 9.912 -0.357 1.00 98.56 95 GLU A O 1
ATOM 753 N N . ALA A 1 96 ? -5.478 8.177 -1.575 1.00 98.50 96 ALA A N 1
ATOM 754 C CA . ALA A 1 96 ? -4.756 7.167 -0.803 1.00 98.50 96 ALA A CA 1
ATOM 755 C C . ALA A 1 96 ? -3.239 7.415 -0.829 1.00 98.50 96 ALA A C 1
ATOM 757 O O . ALA A 1 96 ? -2.588 7.424 0.217 1.00 98.50 96 ALA A O 1
ATOM 758 N N . ALA A 1 97 ? -2.673 7.679 -2.009 1.00 98.06 97 ALA A N 1
ATOM 759 C CA . ALA A 1 97 ? -1.252 7.974 -2.157 1.00 98.06 97 ALA A CA 1
ATOM 760 C C . ALA A 1 97 ? -0.847 9.271 -1.435 1.00 98.06 97 ALA A C 1
ATOM 762 O O . ALA A 1 97 ? 0.213 9.326 -0.809 1.00 98.06 97 ALA A O 1
ATOM 763 N N . GLN A 1 98 ? -1.682 10.310 -1.499 1.00 98.25 98 GLN A N 1
ATOM 764 C CA . GLN A 1 98 ? -1.478 11.560 -0.763 1.00 98.25 98 GLN A CA 1
ATOM 765 C C . GLN A 1 98 ? -1.550 11.343 0.751 1.00 98.25 98 GLN A C 1
ATOM 767 O O . GLN A 1 98 ? -0.717 11.885 1.475 1.00 98.25 98 GLN A O 1
ATOM 772 N N . HIS A 1 99 ? -2.479 10.508 1.220 1.00 98.25 99 HIS A N 1
ATOM 773 C CA . HIS A 1 99 ? -2.640 10.169 2.634 1.00 98.25 99 HIS A CA 1
ATOM 774 C C . HIS A 1 99 ? -1.390 9.492 3.195 1.00 98.25 99 HIS A C 1
ATOM 776 O O . HIS A 1 99 ? -0.870 9.916 4.223 1.00 98.25 99 HIS A O 1
ATOM 782 N N . ILE A 1 100 ? -0.834 8.506 2.481 1.00 98.12 100 ILE A N 1
ATOM 783 C CA . ILE A 1 100 ? 0.421 7.847 2.885 1.00 98.12 100 ILE A CA 1
ATOM 784 C C . ILE A 1 100 ? 1.575 8.861 2.947 1.00 98.12 100 ILE A C 1
ATOM 786 O O . ILE A 1 100 ? 2.396 8.829 3.870 1.00 98.12 100 ILE A O 1
ATOM 790 N N . LYS A 1 101 ? 1.625 9.793 1.987 1.00 97.62 101 LYS A N 1
ATOM 791 C CA . LYS A 1 101 ? 2.669 10.826 1.903 1.00 97.62 101 LYS A CA 1
ATOM 792 C C . LYS A 1 101 ? 2.674 11.822 3.062 1.00 97.62 101 LYS A C 1
ATOM 794 O O . LYS A 1 101 ? 3.679 12.505 3.236 1.00 97.62 101 LYS A O 1
ATOM 799 N N . LEU A 1 102 ? 1.617 11.885 3.873 1.00 97.25 102 LEU A N 1
ATOM 800 C CA . LEU A 1 102 ? 1.606 12.693 5.098 1.00 97.25 102 LEU A CA 1
ATOM 801 C C . LEU A 1 102 ? 2.651 12.217 6.118 1.00 97.25 102 LEU A C 1
ATOM 803 O O . LEU A 1 102 ? 3.115 13.013 6.929 1.00 97.25 102 LEU A O 1
ATOM 807 N N . GLN A 1 103 ? 3.008 10.929 6.084 1.00 97.69 103 GLN A N 1
ATOM 808 C CA . GLN A 1 103 ? 3.877 10.299 7.085 1.00 97.69 103 GLN A CA 1
ATOM 809 C C . GLN A 1 103 ? 5.095 9.602 6.474 1.00 97.69 103 GLN A C 1
ATOM 811 O O . GLN A 1 103 ? 6.122 9.472 7.136 1.00 97.69 103 GLN A O 1
ATOM 816 N N . ASN A 1 104 ? 5.012 9.166 5.214 1.00 97.00 104 ASN A N 1
ATOM 817 C CA . ASN A 1 104 ? 6.105 8.491 4.526 1.00 97.00 104 ASN A CA 1
ATOM 818 C C . ASN A 1 104 ? 6.484 9.222 3.233 1.00 97.00 104 ASN A C 1
ATOM 820 O O . ASN A 1 104 ? 5.698 9.290 2.292 1.00 97.00 104 ASN A O 1
ATOM 824 N N . ALA A 1 105 ? 7.720 9.715 3.161 1.00 96.94 105 ALA A N 1
ATOM 825 C CA . ALA A 1 105 ? 8.243 10.394 1.978 1.00 96.94 105 ALA A CA 1
ATOM 826 C C . ALA A 1 105 ? 8.512 9.446 0.792 1.00 96.94 105 ALA A C 1
ATOM 828 O O . ALA A 1 105 ? 8.523 9.892 -0.356 1.00 96.94 105 ALA A O 1
ATOM 829 N N . LEU A 1 106 ? 8.719 8.148 1.047 1.00 97.56 106 LEU A N 1
ATOM 830 C CA . LEU A 1 106 ? 9.154 7.153 0.060 1.00 97.56 106 LEU A CA 1
ATOM 831 C C . LEU A 1 106 ? 8.226 5.920 0.008 1.00 97.56 106 LEU A C 1
ATOM 833 O O . LEU A 1 106 ? 8.703 4.785 0.075 1.00 97.56 106 LEU A O 1
ATOM 837 N N . PRO A 1 107 ? 6.899 6.086 -0.158 1.00 97.25 107 PRO A N 1
ATOM 838 C CA . PRO A 1 107 ? 5.958 4.970 -0.066 1.00 97.25 107 PRO A CA 1
ATOM 839 C C . PRO A 1 107 ? 6.181 3.904 -1.143 1.00 97.25 107 PRO A C 1
ATOM 841 O O . PRO A 1 107 ? 6.044 2.717 -0.867 1.00 97.25 107 PRO A O 1
ATOM 844 N N . ALA A 1 108 ? 6.598 4.315 -2.344 1.00 96.75 108 ALA A N 1
ATOM 845 C CA . ALA A 1 108 ? 6.896 3.397 -3.440 1.00 96.75 108 ALA A CA 1
ATOM 846 C C . ALA A 1 108 ? 8.124 2.510 -3.172 1.00 96.75 108 ALA A C 1
ATOM 848 O O . ALA A 1 108 ? 8.196 1.416 -3.727 1.00 96.75 108 ALA A O 1
ATOM 849 N N . VAL A 1 109 ? 9.064 2.974 -2.336 1.00 97.94 109 VAL A N 1
ATOM 850 C CA . VAL A 1 109 ? 10.251 2.212 -1.923 1.00 97.94 109 VAL A CA 1
ATOM 851 C C . VAL A 1 109 ? 9.904 1.344 -0.721 1.00 97.94 109 VAL A C 1
ATOM 853 O O . VAL A 1 109 ? 10.063 0.131 -0.786 1.00 97.94 109 VAL A O 1
ATOM 856 N N . CYS A 1 110 ? 9.360 1.935 0.348 1.00 97.38 110 CYS A N 1
ATOM 857 C CA . CYS A 1 110 ? 8.999 1.207 1.566 1.00 97.38 110 CYS A CA 1
ATOM 858 C C . CYS A 1 110 ? 8.031 0.052 1.285 1.00 97.38 110 CYS A C 1
ATOM 860 O O . CYS A 1 110 ? 8.252 -1.046 1.776 1.00 97.38 110 CYS A O 1
ATOM 862 N N . GLY A 1 111 ? 7.014 0.251 0.439 1.00 96.50 111 GLY A N 1
ATOM 863 C CA . GLY A 1 111 ? 6.082 -0.821 0.072 1.00 96.50 111 GLY A CA 1
ATOM 864 C C . GLY A 1 111 ? 6.736 -2.015 -0.635 1.00 96.50 111 GLY A C 1
ATOM 865 O O . GLY A 1 111 ? 6.167 -3.098 -0.621 1.00 96.50 111 GLY A O 1
ATOM 866 N N . ARG A 1 112 ? 7.928 -1.836 -1.221 1.00 96.81 112 ARG A N 1
ATOM 867 C CA . ARG A 1 112 ? 8.684 -2.890 -1.913 1.00 96.81 112 ARG A CA 1
ATOM 868 C C . ARG A 1 112 ? 9.737 -3.570 -1.042 1.00 96.81 112 ARG A C 1
ATOM 870 O O . ARG A 1 112 ? 10.018 -4.738 -1.266 1.00 96.81 112 ARG A O 1
ATOM 877 N N . VAL A 1 113 ? 10.360 -2.835 -0.116 1.00 97.50 113 VAL A N 1
ATOM 878 C CA . VAL A 1 113 ? 11.573 -3.303 0.591 1.00 97.50 113 VAL A CA 1
ATOM 879 C C . VAL A 1 113 ? 11.422 -3.411 2.106 1.00 97.50 113 VAL A C 1
ATOM 881 O O . VAL A 1 113 ? 12.334 -3.903 2.766 1.00 97.50 113 VAL A O 1
ATOM 884 N N . CYS A 1 114 ? 10.327 -2.914 2.687 1.00 97.69 114 CYS A N 1
ATOM 885 C CA . CYS A 1 114 ? 10.075 -3.123 4.109 1.00 97.69 114 CYS A CA 1
ATOM 886 C C . CYS A 1 114 ? 9.904 -4.625 4.383 1.00 97.69 114 CYS A C 1
ATOM 888 O O . CYS A 1 114 ? 9.203 -5.268 3.620 1.00 97.69 114 CYS A O 1
ATOM 890 N N . PRO A 1 115 ? 10.466 -5.175 5.470 1.00 97.88 115 PRO A N 1
ATOM 891 C CA . PRO A 1 115 ? 10.139 -6.525 5.925 1.00 97.88 115 PRO A CA 1
ATOM 892 C C . PRO A 1 115 ? 8.769 -6.506 6.624 1.00 97.88 115 PRO A C 1
ATOM 894 O O . PRO A 1 115 ? 8.680 -6.343 7.847 1.00 97.88 115 PRO A O 1
ATOM 897 N N . GLN A 1 116 ? 7.674 -6.549 5.857 1.00 98.00 116 GLN A N 1
ATOM 898 C CA . GLN A 1 116 ? 6.318 -6.396 6.401 1.00 98.00 116 GLN A CA 1
ATOM 899 C C . GLN A 1 116 ? 5.955 -7.509 7.396 1.00 98.00 116 GLN A C 1
ATOM 901 O O . GLN A 1 116 ? 5.238 -7.255 8.372 1.00 98.00 116 GLN A O 1
ATOM 906 N N . GLU A 1 117 ? 6.495 -8.708 7.194 1.00 97.19 117 GLU A N 1
ATOM 907 C CA . GLU A 1 117 ? 6.345 -9.899 8.030 1.00 97.19 117 GLU A CA 1
ATOM 908 C C . GLU A 1 117 ? 6.887 -9.723 9.456 1.00 97.19 117 GLU A C 1
ATOM 910 O O . GLU A 1 117 ? 6.450 -10.425 10.368 1.00 97.19 117 GLU A O 1
ATOM 915 N N . GLU A 1 118 ? 7.763 -8.739 9.669 1.00 97.75 118 GLU A N 1
ATOM 916 C CA . GLU A 1 118 ? 8.273 -8.331 10.985 1.00 97.75 118 GLU A CA 1
ATOM 917 C C . GLU A 1 118 ? 7.673 -6.995 11.468 1.00 97.75 118 GLU A C 1
ATOM 919 O O . GLU A 1 118 ? 7.881 -6.591 12.613 1.00 97.75 118 GLU A O 1
ATOM 924 N N . GLN A 1 119 ? 6.906 -6.305 10.616 1.00 98.19 119 GLN A N 1
ATOM 925 C CA . GLN A 1 119 ? 6.375 -4.959 10.857 1.00 98.19 119 GLN A CA 1
ATOM 926 C C . GLN A 1 119 ? 4.839 -4.935 10.826 1.00 98.19 119 GLN A C 1
ATOM 928 O O . GLN A 1 119 ? 4.181 -5.577 11.650 1.00 98.19 119 GLN A O 1
ATOM 933 N N . CYS A 1 120 ? 4.239 -4.166 9.913 1.00 98.25 120 CYS A N 1
ATOM 934 C CA . CYS A 1 120 ? 2.805 -3.898 9.873 1.00 98.25 120 CYS A CA 1
ATOM 935 C C . CYS A 1 120 ? 1.952 -5.163 9.681 1.00 98.25 120 CYS A C 1
ATOM 937 O O . CYS A 1 120 ? 0.925 -5.298 10.356 1.00 98.25 120 CYS A O 1
ATOM 939 N N . GLU A 1 121 ? 2.367 -6.100 8.821 1.00 98.19 121 GLU A N 1
ATOM 940 C CA . GLU A 1 121 ? 1.635 -7.353 8.589 1.00 98.19 121 GLU A CA 1
ATOM 941 C C . GLU A 1 121 ? 1.701 -8.272 9.812 1.00 98.19 121 GLU A C 1
ATOM 943 O O . GLU A 1 121 ? 0.679 -8.849 10.192 1.00 98.19 121 GLU A O 1
ATOM 948 N N . SER A 1 122 ? 2.849 -8.320 10.500 1.00 97.62 122 SER A N 1
ATOM 949 C CA . SER A 1 122 ? 3.043 -9.105 11.734 1.00 97.62 122 SER A CA 1
ATOM 950 C C . SER A 1 122 ? 2.048 -8.742 12.847 1.00 97.62 122 SER A C 1
ATOM 952 O O . SER A 1 122 ? 1.680 -9.575 13.679 1.00 97.62 122 SER A O 1
ATOM 954 N N . LYS A 1 123 ? 1.594 -7.481 12.862 1.00 98.00 123 LYS A N 1
ATO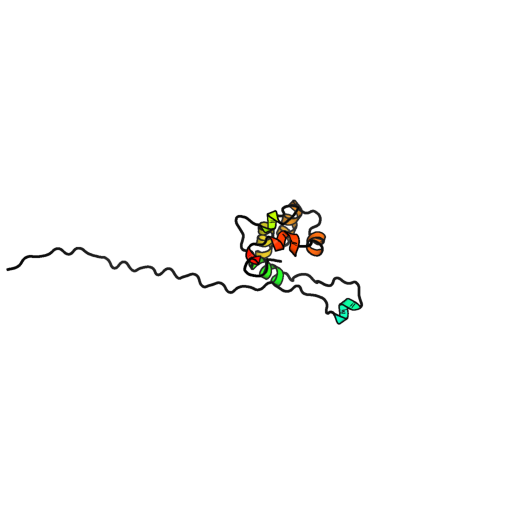M 955 C CA . LYS A 1 123 ? 0.660 -6.928 13.853 1.00 98.00 123 LYS A CA 1
ATOM 956 C C . LYS A 1 123 ? -0.773 -6.814 13.332 1.00 98.00 123 LYS A C 1
ATOM 958 O O . LYS A 1 123 ? -1.646 -6.288 14.031 1.00 98.00 123 LYS A O 1
ATOM 963 N N . CYS A 1 124 ? -1.053 -7.282 12.118 1.00 98.12 124 CYS A N 1
ATOM 964 C CA . CYS A 1 124 ? -2.391 -7.218 11.550 1.00 98.12 124 CYS A CA 1
ATOM 965 C C . CYS A 1 124 ? -3.340 -8.179 12.283 1.00 98.12 124 CYS A C 1
ATOM 967 O O . CYS A 1 124 ? -3.130 -9.389 12.315 1.00 98.12 124 CYS A O 1
ATOM 969 N N . ILE A 1 125 ? -4.445 -7.655 12.827 1.00 97.25 125 ILE A N 1
ATOM 970 C CA . ILE A 1 125 ? -5.424 -8.446 13.599 1.00 97.25 125 ILE A CA 1
ATOM 971 C C . ILE A 1 125 ? -6.063 -9.557 12.748 1.00 97.25 125 ILE A C 1
ATOM 973 O O . ILE A 1 125 ? -6.382 -10.628 13.269 1.00 97.25 125 ILE A O 1
ATOM 977 N N . LEU A 1 126 ? -6.219 -9.336 11.436 1.00 96.06 126 LEU A N 1
ATOM 978 C CA . LEU A 1 126 ? -6.707 -10.365 10.513 1.00 96.06 126 LEU A CA 1
ATOM 979 C C . LEU A 1 126 ? -5.754 -11.574 10.449 1.00 96.06 126 LEU A C 1
ATOM 981 O O . LEU A 1 126 ? -6.222 -12.712 10.373 1.00 96.06 126 LEU A O 1
ATOM 985 N N . GLY A 1 127 ? -4.446 -11.325 10.580 1.00 95.81 127 GLY A N 1
ATOM 986 C CA . GLY A 1 127 ? -3.379 -12.327 10.563 1.00 95.81 127 GLY A CA 1
ATOM 987 C C . GLY A 1 127 ? -3.437 -13.346 11.709 1.00 95.81 127 GLY A C 1
ATOM 988 O O . GLY A 1 127 ? -2.871 -14.426 11.611 1.00 95.81 127 GLY A O 1
ATOM 989 N N . VAL A 1 128 ? -4.177 -13.069 12.791 1.00 93.19 128 VAL A N 1
ATOM 990 C CA . VAL A 1 128 ? -4.284 -13.998 13.936 1.00 93.19 128 VAL A CA 1
ATOM 991 C C . VAL A 1 128 ? -5.068 -15.271 13.578 1.00 93.19 128 VAL A C 1
ATOM 993 O O . VAL A 1 128 ? -4.849 -16.328 14.166 1.00 93.19 128 VAL A O 1
ATOM 996 N N . LYS A 1 129 ? -6.028 -15.183 12.646 1.00 89.88 129 LYS A N 1
ATOM 997 C CA . LYS A 1 129 ? -6.919 -16.300 12.254 1.00 89.88 129 LYS A CA 1
ATOM 998 C C . LYS A 1 129 ? -6.970 -16.527 10.738 1.00 89.88 129 LYS A C 1
ATOM 1000 O O . LYS A 1 129 ? -7.911 -17.160 10.242 1.00 89.88 129 LYS A O 1
ATOM 1005 N N . GLY A 1 130 ? -6.018 -15.963 10.005 1.00 92.69 130 GLY A N 1
ATOM 1006 C CA . GLY A 1 130 ? -5.953 -15.970 8.550 1.00 92.69 130 GLY A CA 1
ATOM 1007 C C . GLY A 1 130 ? -4.696 -15.254 8.076 1.00 92.69 130 GLY A C 1
ATOM 1008 O O . GLY A 1 130 ? -3.757 -15.088 8.841 1.00 92.69 130 GLY A O 1
ATOM 1009 N N . GLU A 1 131 ? -4.687 -14.819 6.825 1.00 96.25 131 GLU A N 1
ATOM 1010 C CA . GLU A 1 131 ? -3.576 -14.033 6.293 1.00 96.25 131 GLU A CA 1
ATOM 1011 C C . GLU A 1 131 ? -3.781 -12.543 6.586 1.00 96.25 131 GLU A C 1
ATOM 1013 O O . GLU A 1 131 ? -4.924 -12.071 6.495 1.00 96.25 131 GLU A O 1
ATOM 1018 N N . PRO A 1 132 ? -2.711 -11.793 6.902 1.00 97.50 132 PRO A N 1
ATOM 1019 C CA . PRO A 1 132 ? -2.788 -10.347 7.053 1.00 97.50 132 PRO A CA 1
ATOM 1020 C C . PRO A 1 132 ? -3.258 -9.679 5.751 1.00 97.50 132 PRO A C 1
ATOM 1022 O O . PRO A 1 132 ? -3.330 -10.301 4.686 1.00 97.50 132 PRO A O 1
ATOM 1025 N N . VAL A 1 133 ? -3.633 -8.407 5.866 1.00 97.31 133 VAL A N 1
ATOM 1026 C CA . VAL A 1 133 ? -3.868 -7.552 4.697 1.00 97.31 133 VAL A CA 1
ATOM 1027 C C . VAL A 1 133 ? -2.508 -7.173 4.120 1.00 97.31 133 VAL A C 1
ATOM 1029 O O . VAL A 1 133 ? -1.652 -6.748 4.899 1.00 97.31 133 VAL A O 1
ATOM 1032 N N . ALA A 1 134 ? -2.341 -7.365 2.812 1.00 92.62 134 ALA A N 1
ATOM 1033 C CA . ALA A 1 134 ? -1.147 -6.963 2.066 1.00 92.62 134 ALA A CA 1
ATOM 1034 C C . ALA A 1 134 ? -1.040 -5.438 1.899 1.00 92.62 134 ALA A C 1
ATOM 1036 O O . ALA A 1 134 ? -2.098 -4.766 1.847 1.00 92.62 134 ALA A O 1
#

Radius of gyration: 25.21 Å; chains: 1; bounding box: 89×36×59 Å

Sequence (134 aa):
MTQSENSEINTPNTPSQEAKPKKKEKVPRQPMPEQAPEDRRHNFDEVPFGYTPELAMLEASRCLDCKKPGCVEGCPVHIDIPGFIRLIKEGKFIEAAQHIKLQNALPAVCGRVCPQEEQCESKCILGVKGEPVA

pLDDT: mean 87.4, std 20.34, range [38.31, 98.56]

Secondary structure (DSSP, 8-state):
-------------------PPP----PPPPPPPB--HHHHTS--S-SB----HHHHHHHHTT----SS-HHHHTSTT---HHHHHHHHHTT-HHHHHHHHHTT-S-HHHHHHHS-GGGTTTTT-GGGGSSPPP-